Protein AF-A0A9D4RK93-F1 (afdb_monomer_lite)

Structure (mmCIF, N/CA/C/O backbone):
data_AF-A0A9D4RK93-F1
#
_entry.id   AF-A0A9D4RK93-F1
#
loop_
_atom_site.group_PDB
_atom_site.id
_atom_site.type_symbol
_atom_site.label_atom_id
_atom_site.label_alt_id
_atom_site.label_comp_id
_atom_site.label_asym_id
_atom_site.label_entity_id
_atom_site.label_seq_id
_atom_site.pdbx_PDB_ins_code
_atom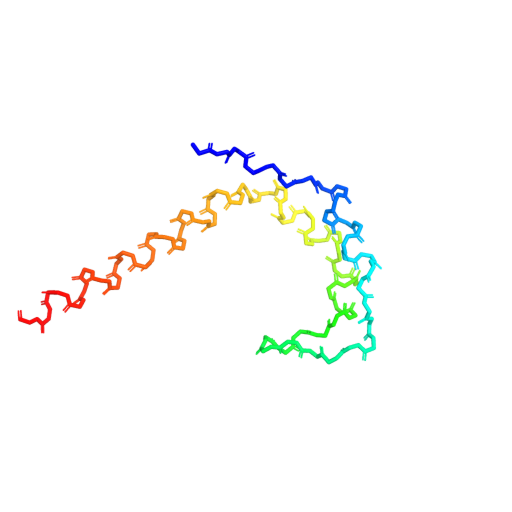_site.Cartn_x
_atom_site.Cartn_y
_atom_site.Cartn_z
_atom_site.occupancy
_atom_site.B_iso_or_equiv
_atom_site.auth_seq_id
_atom_site.auth_comp_id
_atom_site.auth_asym_id
_atom_site.auth_atom_id
_atom_site.pdbx_PDB_model_num
ATOM 1 N N . MET A 1 1 ? -16.590 -12.448 16.459 1.00 44.12 1 MET A N 1
ATOM 2 C CA . MET A 1 1 ? -15.568 -12.283 15.402 1.00 44.12 1 MET A CA 1
ATOM 3 C C . MET A 1 1 ? -14.503 -11.330 15.914 1.00 44.12 1 MET A C 1
ATOM 5 O O . MET A 1 1 ? -14.891 -10.325 16.501 1.00 44.12 1 MET A O 1
ATOM 9 N N . PRO A 1 2 ? -13.205 -11.636 15.756 1.00 47.41 2 PRO A N 1
ATOM 10 C CA . PRO A 1 2 ? -12.154 -10.691 16.112 1.00 47.41 2 PRO A CA 1
ATOM 11 C C . PRO A 1 2 ? -12.301 -9.416 15.275 1.00 47.41 2 PRO A C 1
ATOM 13 O O . PRO A 1 2 ? -12.608 -9.473 14.083 1.00 47.41 2 PRO A O 1
ATOM 16 N N . LYS A 1 3 ? -12.118 -8.265 15.920 1.00 60.03 3 LYS A N 1
ATOM 17 C CA . LYS A 1 3 ? -12.151 -6.959 15.269 1.00 60.03 3 LYS A CA 1
ATOM 18 C C . LYS A 1 3 ? -10.782 -6.749 14.618 1.00 60.03 3 LYS A C 1
ATOM 20 O O . LYS A 1 3 ? -9.790 -6.585 15.319 1.00 60.03 3 LYS A O 1
ATOM 25 N N . ILE A 1 4 ? -10.713 -6.858 13.293 1.00 61.94 4 ILE A N 1
ATOM 26 C CA . ILE A 1 4 ? -9.481 -6.575 12.550 1.00 61.94 4 ILE A CA 1
ATOM 27 C C . ILE A 1 4 ? -9.359 -5.057 12.463 1.00 61.94 4 ILE A C 1
ATOM 29 O O . ILE A 1 4 ? -10.145 -4.409 11.775 1.00 61.94 4 ILE A O 1
ATOM 33 N N . GLU A 1 5 ? -8.394 -4.498 13.183 1.00 67.56 5 GLU A N 1
ATOM 34 C CA . GLU A 1 5 ? -8.045 -3.085 13.087 1.00 67.56 5 GLU A CA 1
ATOM 35 C C . GLU A 1 5 ? -6.848 -2.940 12.146 1.00 67.56 5 GLU A C 1
ATOM 37 O O . GLU A 1 5 ? -5.780 -3.512 12.368 1.00 67.56 5 GLU A O 1
ATOM 42 N N . ILE A 1 6 ? -7.051 -2.214 11.046 1.00 70.56 6 ILE A N 1
ATOM 43 C CA . ILE A 1 6 ? -5.995 -1.915 10.081 1.00 70.56 6 ILE A CA 1
ATOM 44 C C . ILE A 1 6 ? -5.316 -0.626 10.539 1.00 70.56 6 ILE A C 1
ATOM 46 O O . ILE A 1 6 ? 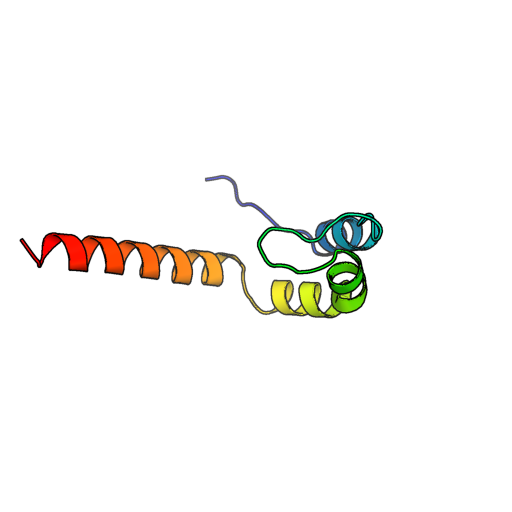-5.862 0.464 10.385 1.00 70.56 6 ILE A O 1
ATOM 50 N N . ASP A 1 7 ? -4.121 -0.749 11.113 1.00 79.81 7 ASP A N 1
ATOM 51 C CA . ASP A 1 7 ? -3.344 0.414 11.533 1.00 79.81 7 ASP A CA 1
ATOM 52 C C . ASP A 1 7 ? -2.702 1.125 10.330 1.00 79.81 7 ASP A C 1
ATOM 54 O O . ASP A 1 7 ? -2.010 0.519 9.503 1.00 79.81 7 ASP A O 1
ATOM 58 N N . ARG A 1 8 ? -2.882 2.451 10.273 1.00 83.38 8 ARG A N 1
ATOM 59 C CA . ARG A 1 8 ? -2.351 3.313 9.208 1.00 83.38 8 ARG A CA 1
ATOM 60 C C . ARG A 1 8 ? -0.829 3.211 9.115 1.00 83.38 8 ARG A C 1
ATOM 62 O O . ARG A 1 8 ? -0.285 3.200 8.011 1.00 83.38 8 ARG A O 1
ATOM 69 N N . LYS A 1 9 ? -0.124 3.117 10.250 1.00 86.06 9 LYS A N 1
ATOM 70 C CA . LYS A 1 9 ? 1.344 2.993 10.245 1.00 86.06 9 LYS A CA 1
ATOM 71 C C . LYS A 1 9 ? 1.770 1.624 9.718 1.00 86.06 9 LYS A C 1
ATOM 73 O O . LYS A 1 9 ? 2.737 1.549 8.961 1.00 86.06 9 LYS A O 1
ATOM 78 N N . GLY A 1 10 ? 1.031 0.569 10.060 1.00 85.31 10 GLY A N 1
ATOM 79 C CA . GLY A 1 10 ? 1.208 -0.772 9.503 1.00 85.31 10 GLY A CA 1
ATOM 80 C C . GLY A 1 10 ? 1.118 -0.791 7.976 1.00 85.31 10 GLY A C 1
ATOM 81 O O . GLY A 1 10 ? 2.051 -1.240 7.310 1.00 85.31 10 GLY A O 1
ATOM 82 N N . VAL A 1 11 ? 0.047 -0.228 7.410 1.00 85.44 11 VAL A N 1
ATOM 83 C CA . VAL A 1 11 ? -0.140 -0.159 5.949 1.00 85.44 11 VAL A CA 1
ATOM 84 C C . VAL A 1 11 ? 0.932 0.705 5.286 1.00 85.44 11 VAL A C 1
ATOM 86 O O . VAL A 1 11 ? 1.512 0.295 4.281 1.00 85.44 11 VAL A O 1
ATOM 89 N N . LEU A 1 12 ? 1.275 1.857 5.874 1.00 89.75 12 LEU A N 1
ATOM 90 C CA . LEU A 1 12 ? 2.347 2.709 5.355 1.00 89.75 12 LEU A CA 1
ATOM 91 C C . LEU A 1 12 ? 3.671 1.945 5.279 1.00 89.75 12 LEU A C 1
ATOM 93 O O . LEU A 1 12 ? 4.356 1.989 4.258 1.00 89.75 12 LEU A O 1
ATOM 97 N N . LYS A 1 13 ? 4.012 1.212 6.343 1.00 89.69 13 LYS A N 1
ATOM 98 C CA . LYS A 1 13 ? 5.234 0.411 6.408 1.00 89.69 13 LYS A CA 1
ATOM 99 C C . LYS A 1 13 ? 5.235 -0.697 5.354 1.00 89.69 13 LYS A C 1
ATOM 101 O O . LYS A 1 13 ? 6.284 -0.959 4.769 1.00 89.69 13 LYS A O 1
ATOM 106 N N . LEU A 1 14 ? 4.095 -1.330 5.078 1.00 89.06 14 LEU A N 1
ATOM 107 C CA . LEU A 1 14 ? 3.984 -2.333 4.013 1.00 89.06 14 LEU A CA 1
ATOM 108 C C . LEU A 1 14 ? 4.250 -1.717 2.634 1.00 89.06 14 LEU A C 1
ATOM 110 O O . LEU A 1 14 ? 5.096 -2.222 1.898 1.00 89.06 14 LEU A O 1
ATOM 114 N N . LEU A 1 15 ? 3.603 -0.591 2.320 1.00 89.88 15 LEU A N 1
ATOM 115 C CA . LEU A 1 15 ? 3.760 0.094 1.032 1.00 89.88 15 LEU A CA 1
ATOM 116 C C . LEU A 1 15 ? 5.181 0.648 0.837 1.00 89.88 15 LEU A C 1
ATOM 118 O O . LEU A 1 15 ? 5.753 0.543 -0.247 1.00 89.88 15 LEU A O 1
ATOM 122 N N . GLN A 1 16 ? 5.804 1.173 1.897 1.00 91.19 16 GLN A N 1
ATOM 123 C CA . GLN A 1 16 ? 7.195 1.637 1.862 1.00 91.19 16 GLN A CA 1
ATOM 124 C C . GLN A 1 16 ? 8.191 0.505 1.574 1.00 91.19 16 GLN A C 1
ATOM 126 O O . GLN A 1 16 ? 9.184 0.722 0.875 1.00 91.19 16 GLN A O 1
ATOM 131 N N . ASN A 1 17 ? 7.921 -0.700 2.077 1.00 92.25 17 ASN A N 1
ATOM 132 C CA . ASN A 1 17 ? 8.794 -1.863 1.918 1.00 92.25 17 ASN A CA 1
ATOM 133 C C . ASN A 1 17 ? 8.503 -2.689 0.655 1.00 92.25 17 ASN A C 1
ATOM 135 O O . ASN A 1 17 ? 9.093 -3.756 0.477 1.00 92.25 17 ASN A O 1
ATOM 139 N N . LEU A 1 18 ? 7.638 -2.207 -0.246 1.00 90.19 18 LEU A N 1
ATOM 140 C CA . LEU A 1 18 ? 7.430 -2.850 -1.540 1.00 90.19 18 LEU A CA 1
ATOM 141 C C . LEU A 1 18 ? 8.737 -2.912 -2.342 1.00 90.19 18 LEU A C 1
ATOM 143 O O . LEU A 1 18 ? 9.458 -1.918 -2.494 1.00 90.19 18 LEU A O 1
ATOM 147 N N . LYS A 1 19 ? 9.007 -4.104 -2.878 1.00 91.69 19 LYS A N 1
ATOM 148 C CA . LYS A 1 19 ? 10.098 -4.379 -3.815 1.00 91.69 19 LYS A CA 1
ATOM 149 C C . LYS A 1 19 ? 9.681 -3.911 -5.208 1.00 91.69 19 LYS A C 1
ATOM 151 O O . LYS A 1 19 ? 8.888 -4.568 -5.879 1.00 91.69 19 LYS A O 1
ATOM 156 N N . VAL A 1 20 ? 10.160 -2.732 -5.594 1.00 90.44 20 VAL A N 1
ATOM 157 C CA . VAL A 1 20 ? 9.740 -2.010 -6.811 1.00 90.44 20 VAL A CA 1
ATOM 158 C C . VAL A 1 20 ? 10.152 -2.699 -8.113 1.00 90.44 20 VAL A C 1
ATOM 160 O O . VAL A 1 20 ? 9.564 -2.441 -9.156 1.00 90.44 20 VAL A O 1
ATOM 163 N N . ASP A 1 21 ? 11.136 -3.590 -8.031 1.00 90.19 21 ASP A N 1
ATOM 164 C CA . ASP A 1 21 ? 11.694 -4.416 -9.102 1.00 90.19 21 ASP A CA 1
ATOM 165 C C . ASP A 1 21 ? 10.853 -5.667 -9.409 1.00 90.19 21 ASP A C 1
ATOM 167 O O . ASP A 1 21 ? 11.136 -6.392 -10.363 1.00 90.19 21 ASP A O 1
ATOM 171 N N . LYS A 1 22 ? 9.820 -5.952 -8.607 1.00 89.75 22 LYS A N 1
ATOM 172 C CA . LYS A 1 22 ? 8.935 -7.096 -8.839 1.00 89.75 22 LYS A CA 1
ATOM 173 C C . LYS A 1 22 ? 7.934 -6.822 -9.959 1.00 89.75 22 LYS A C 1
ATOM 175 O O . LYS A 1 22 ? 7.513 -5.690 -10.191 1.00 89.75 22 LYS A O 1
ATOM 180 N N . ALA A 1 23 ? 7.552 -7.901 -10.641 1.00 86.06 23 ALA A N 1
ATOM 181 C CA . ALA A 1 23 ? 6.520 -7.871 -11.666 1.00 86.06 23 ALA A CA 1
ATOM 182 C C . ALA A 1 23 ? 5.184 -7.378 -11.091 1.00 86.06 23 ALA A C 1
ATOM 184 O O . ALA A 1 23 ? 4.913 -7.525 -9.895 1.00 86.06 23 ALA A O 1
ATOM 185 N N . ALA A 1 24 ? 4.362 -6.798 -11.962 1.00 89.06 24 ALA A N 1
ATOM 186 C CA . ALA A 1 24 ? 2.993 -6.450 -11.618 1.00 89.06 24 ALA A CA 1
ATOM 187 C C . ALA A 1 24 ? 2.171 -7.707 -11.289 1.00 89.06 24 ALA A C 1
ATOM 189 O O . ALA A 1 24 ? 2.463 -8.799 -11.784 1.00 89.06 24 ALA A O 1
ATOM 190 N N . GLY A 1 25 ? 1.147 -7.536 -10.452 1.00 85.44 25 GLY A N 1
ATOM 191 C CA . GLY A 1 25 ? 0.160 -8.577 -10.192 1.00 85.44 25 GLY A CA 1
ATOM 192 C C . GLY A 1 25 ? -0.797 -8.780 -11.376 1.00 85.44 25 GLY A C 1
ATOM 193 O O . GLY A 1 25 ? -0.644 -8.149 -12.424 1.00 85.44 25 GLY A O 1
ATOM 194 N N . PRO A 1 26 ? -1.826 -9.632 -11.216 1.00 89.31 26 PRO A N 1
ATOM 195 C CA . PRO A 1 26 ? -2.882 -9.823 -12.218 1.00 89.31 26 PRO A CA 1
ATOM 196 C C . PRO A 1 26 ? -3.662 -8.542 -12.559 1.00 89.31 26 PRO A C 1
ATOM 198 O O . PRO A 1 26 ? -4.310 -8.469 -13.597 1.00 89.31 26 PRO A O 1
ATOM 201 N N . ASP A 1 27 ? -3.594 -7.537 -11.685 1.00 87.75 27 ASP A N 1
ATOM 202 C CA . ASP A 1 27 ? -4.157 -6.196 -11.855 1.00 87.75 27 ASP A CA 1
ATOM 203 C C . ASP A 1 27 ? -3.279 -5.267 -12.715 1.00 87.75 27 ASP A C 1
ATOM 205 O O . ASP A 1 27 ? -3.664 -4.131 -12.983 1.00 87.75 27 ASP A O 1
ATOM 209 N N . MET A 1 28 ? -2.106 -5.737 -13.156 1.00 89.94 28 MET A N 1
ATOM 210 C CA . MET A 1 28 ? -1.120 -4.993 -13.947 1.00 89.94 28 MET A CA 1
ATOM 211 C C . MET A 1 28 ? -0.550 -3.747 -13.244 1.00 89.94 28 MET A C 1
ATOM 213 O O . MET A 1 28 ? 0.168 -2.956 -13.865 1.00 89.94 28 MET A O 1
ATOM 217 N N . ILE A 1 29 ? -0.778 -3.590 -11.935 1.00 87.56 29 ILE A N 1
ATOM 218 C CA . ILE A 1 29 ? -0.225 -2.481 -11.158 1.00 87.56 29 ILE A CA 1
ATOM 219 C C . ILE A 1 29 ? 1.190 -2.845 -10.707 1.00 87.56 29 ILE A C 1
ATOM 221 O O . ILE A 1 29 ? 1.425 -3.816 -9.986 1.00 87.56 29 ILE A O 1
ATOM 225 N N . ARG A 1 30 ? 2.173 -2.044 -11.132 1.00 90.88 30 ARG A N 1
ATOM 226 C CA . ARG A 1 30 ? 3.565 -2.236 -10.709 1.00 90.88 30 ARG A CA 1
ATOM 227 C C . ARG A 1 30 ? 3.758 -1.791 -9.254 1.00 90.88 30 ARG A C 1
ATOM 229 O O . ARG A 1 30 ? 3.229 -0.746 -8.873 1.00 90.88 30 ARG A O 1
ATOM 236 N N . PRO A 1 31 ? 4.600 -2.478 -8.461 1.00 91.56 31 PRO A N 1
ATOM 237 C CA . PRO A 1 31 ? 4.819 -2.118 -7.058 1.00 91.56 31 PRO A CA 1
ATOM 238 C C . PRO A 1 31 ? 5.360 -0.693 -6.843 1.00 91.56 31 PRO A C 1
ATOM 240 O O . PRO A 1 31 ? 5.075 -0.086 -5.813 1.00 91.56 31 PRO A O 1
ATOM 243 N N . ILE A 1 32 ? 6.097 -0.135 -7.815 1.00 93.12 32 ILE A N 1
ATOM 244 C CA . ILE A 1 32 ? 6.537 1.273 -7.805 1.00 93.12 32 ILE A CA 1
ATOM 245 C C . ILE A 1 32 ? 5.349 2.241 -7.677 1.00 93.12 32 ILE A C 1
ATOM 247 O O . ILE A 1 32 ? 5.402 3.158 -6.865 1.00 93.12 32 ILE A O 1
ATOM 251 N N . VAL A 1 33 ? 4.246 1.974 -8.383 1.00 90.69 33 VAL A N 1
ATOM 252 C CA . VAL A 1 33 ? 3.060 2.843 -8.413 1.00 90.69 33 VAL A CA 1
ATOM 253 C C . VAL A 1 33 ? 2.377 2.855 -7.049 1.00 90.69 33 VAL A C 1
ATOM 255 O O . VAL A 1 33 ? 2.056 3.913 -6.519 1.00 90.69 33 VAL A O 1
ATOM 258 N N . LEU A 1 34 ? 2.219 1.685 -6.424 1.00 90.44 34 LEU A N 1
ATOM 259 C CA . LEU A 1 34 ? 1.651 1.571 -5.075 1.00 90.44 34 LEU A CA 1
ATOM 260 C C . LEU A 1 34 ? 2.526 2.256 -4.017 1.00 90.44 34 LEU A C 1
ATOM 262 O O . LEU A 1 34 ? 2.018 2.799 -3.036 1.00 90.44 34 LEU A O 1
ATOM 266 N N . LYS A 1 35 ? 3.848 2.228 -4.205 1.00 92.00 35 LYS A N 1
ATOM 267 C CA . LYS A 1 35 ? 4.796 2.899 -3.316 1.00 92.00 35 LYS A CA 1
ATOM 268 C C . LYS A 1 35 ? 4.752 4.417 -3.481 1.00 92.00 35 LYS A C 1
ATOM 270 O O . LYS A 1 35 ? 4.875 5.124 -2.481 1.00 92.00 35 LYS A O 1
ATOM 275 N N . GLU A 1 36 ? 4.574 4.917 -4.699 1.00 92.25 36 GLU A N 1
ATOM 276 C CA . GLU A 1 36 ? 4.389 6.344 -4.987 1.00 92.25 36 GLU A CA 1
ATOM 277 C C . GLU A 1 36 ? 3.068 6.853 -4.403 1.00 92.25 36 GLU A C 1
ATOM 279 O O . GLU A 1 36 ? 3.097 7.792 -3.612 1.00 92.25 36 GLU A O 1
ATOM 284 N N . LEU A 1 37 ? 1.961 6.146 -4.659 1.00 91.19 37 LEU A N 1
ATOM 285 C CA . LEU A 1 37 ? 0.602 6.497 -4.215 1.00 91.19 37 LEU A CA 1
ATOM 286 C C . LEU A 1 37 ? 0.290 6.123 -2.756 1.00 91.19 37 LEU A C 1
ATOM 288 O O . LEU A 1 37 ? -0.867 6.031 -2.340 1.00 91.19 37 LEU A O 1
ATOM 292 N N . ARG A 1 38 ? 1.314 5.822 -1.956 1.00 90.38 38 ARG A N 1
ATOM 293 C CA . ARG A 1 38 ? 1.129 5.257 -0.613 1.00 90.38 38 ARG A CA 1
ATOM 294 C C . ARG A 1 38 ? 0.330 6.168 0.318 1.00 90.38 38 ARG A C 1
ATOM 296 O O . ARG A 1 38 ? -0.344 5.658 1.201 1.00 90.38 38 ARG A O 1
ATOM 303 N N . HIS A 1 39 ? 0.423 7.489 0.170 1.00 88.00 39 HIS A N 1
ATOM 304 C CA . HIS A 1 39 ? -0.272 8.424 1.055 1.00 88.00 39 HIS A CA 1
ATOM 305 C C . HIS A 1 39 ? -1.744 8.558 0.655 1.00 88.00 39 HIS A C 1
ATOM 307 O O . HIS A 1 39 ? -2.614 8.483 1.515 1.00 88.00 39 HIS A O 1
ATOM 313 N N . GLU A 1 40 ? -2.020 8.590 -0.643 1.00 85.81 40 GLU A N 1
ATOM 314 C CA . GLU A 1 40 ? -3.354 8.592 -1.235 1.00 85.81 40 GLU A CA 1
ATOM 315 C C . GLU A 1 40 ? -4.112 7.300 -0.897 1.00 85.81 40 GLU A C 1
ATOM 317 O O . GLU A 1 40 ? -5.280 7.341 -0.512 1.00 85.81 40 GLU A O 1
ATOM 322 N N . ILE A 1 41 ? -3.434 6.146 -0.957 1.00 83.12 41 ILE A N 1
ATOM 323 C CA . ILE A 1 41 ? -3.997 4.852 -0.541 1.00 83.12 41 ILE A CA 1
ATOM 324 C C . ILE A 1 41 ? -4.356 4.869 0.951 1.00 83.12 41 ILE A C 1
ATOM 326 O O . ILE A 1 41 ? -5.410 4.362 1.336 1.00 83.12 41 ILE A O 1
ATOM 330 N N . LEU A 1 42 ? -3.507 5.455 1.801 1.00 81.69 42 LEU A N 1
ATOM 331 C CA . LEU A 1 42 ? -3.786 5.566 3.237 1.00 81.69 42 LEU A CA 1
ATOM 332 C C . LEU A 1 42 ? -4.949 6.507 3.530 1.00 81.69 42 LEU A C 1
ATOM 334 O O . LEU A 1 42 ? -5.717 6.250 4.455 1.00 81.69 42 LEU A O 1
ATOM 338 N N . ASP A 1 43 ? -5.083 7.575 2.756 1.00 77.44 43 ASP A N 1
ATOM 339 C CA . ASP A 1 43 ? -6.168 8.530 2.916 1.00 77.44 43 ASP A CA 1
ATOM 340 C C . ASP A 1 43 ? -7.496 7.906 2.460 1.00 77.44 43 ASP A C 1
ATOM 342 O O . ASP A 1 43 ? -8.475 7.966 3.202 1.00 77.44 43 ASP A O 1
ATOM 346 N N . LEU A 1 44 ? -7.516 7.155 1.354 1.00 69.94 44 LEU A N 1
ATOM 347 C CA . LEU A 1 44 ? -8.675 6.347 0.944 1.00 69.94 44 LEU A CA 1
ATOM 348 C C . LEU A 1 44 ? -9.037 5.271 1.975 1.00 69.94 44 LEU A C 1
ATOM 350 O O . LEU A 1 44 ? -10.214 5.087 2.290 1.00 69.94 44 LEU A O 1
ATOM 354 N N . ALA A 1 45 ? -8.044 4.585 2.541 1.00 63.03 45 ALA A N 1
ATOM 355 C CA . ALA A 1 45 ? -8.265 3.599 3.598 1.00 63.03 45 ALA A CA 1
ATOM 356 C C . ALA A 1 45 ? -8.800 4.236 4.893 1.00 63.03 45 ALA A C 1
ATOM 358 O O . ALA A 1 45 ? -9.50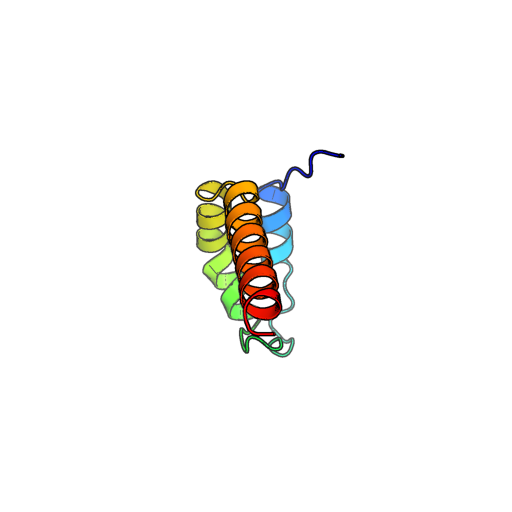3 3.576 5.653 1.00 63.03 45 ALA A O 1
ATOM 359 N N . SER A 1 46 ? -8.494 5.515 5.142 1.00 60.44 46 SER A N 1
ATOM 360 C CA . SER A 1 46 ? -9.027 6.265 6.285 1.00 60.44 46 SER A CA 1
ATOM 361 C C . SER A 1 46 ? -10.442 6.809 6.051 1.00 60.44 46 SER A C 1
ATOM 363 O O . SER A 1 46 ? -11.241 6.856 6.983 1.00 60.44 46 SER A O 1
ATOM 365 N N . VAL A 1 47 ? -10.770 7.191 4.809 1.00 52.81 47 VAL A N 1
ATOM 366 C CA . VAL A 1 47 ? -12.080 7.749 4.422 1.00 52.81 47 VAL A CA 1
ATOM 367 C C . VAL A 1 47 ? -13.122 6.645 4.249 1.00 52.81 47 VAL A C 1
ATOM 369 O O . VAL A 1 47 ? -14.307 6.831 4.538 1.00 52.81 47 VAL A O 1
ATOM 372 N N . THR A 1 48 ? -12.684 5.467 3.818 1.00 51.62 48 THR A N 1
ATOM 373 C CA . THR A 1 48 ? -13.546 4.305 3.648 1.00 51.62 48 THR A CA 1
ATOM 374 C C . THR A 1 48 ? -13.302 3.352 4.796 1.00 51.62 48 THR A C 1
ATOM 376 O O . THR A 1 48 ? -12.361 2.568 4.782 1.00 51.62 48 THR A O 1
ATOM 379 N N . ASP A 1 49 ? -14.189 3.409 5.786 1.00 59.28 49 ASP A N 1
ATOM 380 C CA . ASP A 1 49 ? -14.380 2.343 6.760 1.00 59.28 49 ASP A CA 1
ATOM 381 C C . ASP A 1 49 ? -14.383 1.019 5.976 1.00 59.28 49 ASP A C 1
ATOM 383 O O . ASP A 1 49 ? -15.298 0.762 5.193 1.00 59.28 49 ASP A O 1
ATOM 387 N N . PHE A 1 50 ? -13.300 0.239 6.054 1.00 55.31 50 PHE A N 1
ATOM 388 C C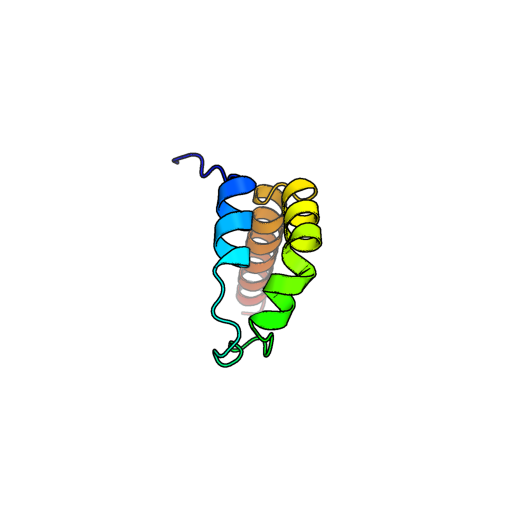A . PHE A 1 50 ? -13.074 -0.931 5.191 1.00 55.31 50 PHE A CA 1
ATOM 389 C C . PHE A 1 50 ? -14.241 -1.934 5.315 1.00 55.31 50 PHE A C 1
ATOM 391 O O . PHE A 1 50 ? -14.571 -2.666 4.381 1.00 55.31 50 PHE A O 1
ATOM 398 N N . SER A 1 51 ? -14.958 -1.867 6.444 1.00 53.81 51 SER A N 1
ATOM 399 C CA . SER A 1 51 ? -16.246 -2.512 6.696 1.00 53.81 51 SER A CA 1
ATOM 400 C C . SER A 1 51 ? -17.341 -2.155 5.674 1.00 53.81 51 SER A C 1
ATOM 402 O O . SER A 1 51 ? -18.090 -3.038 5.262 1.00 53.81 51 SER A O 1
ATOM 404 N N . LYS A 1 52 ? -17.427 -0.904 5.203 1.00 56.56 52 LYS A N 1
ATOM 405 C CA . LYS A 1 52 ? -18.361 -0.455 4.157 1.00 56.56 52 LYS A CA 1
ATOM 406 C C . LYS A 1 52 ? -18.011 -1.042 2.794 1.00 56.56 52 LYS A C 1
ATOM 408 O O . LYS A 1 52 ? -18.922 -1.468 2.090 1.00 56.56 52 LYS A O 1
ATOM 413 N N . ILE A 1 53 ? -16.725 -1.128 2.444 1.00 58.91 53 ILE A N 1
ATOM 414 C CA . ILE A 1 53 ? -16.288 -1.775 1.195 1.00 58.91 53 ILE A CA 1
ATOM 415 C C . ILE A 1 53 ? -16.640 -3.266 1.233 1.00 58.91 53 ILE A C 1
ATOM 417 O O . ILE A 1 53 ? -17.307 -3.761 0.326 1.00 58.91 53 ILE A O 1
ATOM 421 N N . LEU A 1 54 ? -16.301 -3.964 2.324 1.00 56.81 54 LEU A N 1
ATOM 422 C CA . LEU A 1 54 ? -16.661 -5.375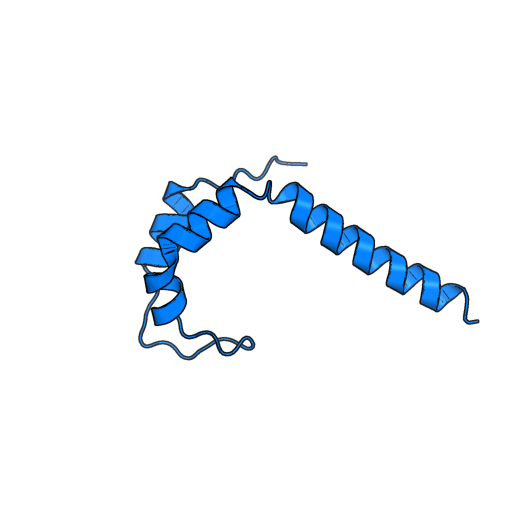 2.515 1.00 56.81 54 LEU A CA 1
ATOM 423 C C . LEU A 1 54 ? -18.184 -5.598 2.507 1.00 56.81 54 LEU A C 1
ATOM 425 O O . LEU A 1 54 ? -18.669 -6.610 1.994 1.00 56.81 54 LEU A O 1
ATOM 429 N N . ARG A 1 55 ? -18.969 -4.644 3.022 1.00 57.47 55 ARG A N 1
ATOM 430 C CA . ARG A 1 55 ? -20.436 -4.691 2.973 1.00 57.47 55 ARG A CA 1
ATOM 431 C C . ARG A 1 55 ? -20.964 -4.527 1.547 1.00 57.47 55 ARG A C 1
ATOM 433 O O . ARG A 1 55 ? -21.832 -5.291 1.142 1.00 57.47 55 ARG A O 1
ATOM 440 N N . LEU A 1 56 ? -20.426 -3.598 0.762 1.00 57.75 56 LEU A N 1
ATOM 441 C CA . LEU A 1 56 ? -20.818 -3.412 -0.642 1.00 57.75 56 LEU A CA 1
ATOM 442 C C . LEU A 1 56 ? -20.452 -4.629 -1.505 1.00 57.75 56 LEU A C 1
ATOM 444 O O . LEU A 1 56 ? -21.260 -5.072 -2.322 1.00 57.75 56 LEU A O 1
ATOM 448 N N . TRP A 1 57 ? -19.282 -5.225 -1.268 1.00 53.69 57 TRP A N 1
ATOM 449 C CA . TRP A 1 57 ? -18.840 -6.431 -1.971 1.00 53.69 57 TRP A CA 1
ATOM 450 C C . TRP A 1 57 ? -19.688 -7.653 -1.594 1.00 53.69 57 TRP A C 1
ATOM 452 O O . TRP A 1 57 ? -20.166 -8.362 -2.474 1.00 53.69 57 TRP A O 1
ATOM 462 N N . SER A 1 58 ? -19.985 -7.859 -0.307 1.00 56.03 58 SER A N 1
ATOM 463 C CA . SER A 1 58 ? -20.868 -8.955 0.132 1.00 56.03 58 SER A CA 1
ATOM 464 C C . SER A 1 58 ? -22.323 -8.788 -0.317 1.00 56.03 58 SER A C 1
ATOM 466 O O . SER A 1 58 ? -22.997 -9.782 -0.579 1.00 56.03 58 SER A O 1
ATOM 468 N N . THR A 1 59 ? -22.811 -7.553 -0.452 1.00 58.25 59 THR A N 1
ATOM 469 C CA . THR A 1 59 ? -24.151 -7.285 -1.001 1.00 58.25 59 THR A CA 1
ATOM 470 C C . THR A 1 59 ? -24.196 -7.588 -2.500 1.00 58.25 59 THR A C 1
ATOM 472 O O . THR A 1 59 ? -25.163 -8.174 -2.976 1.00 58.25 59 THR A O 1
ATOM 475 N N . SER A 1 60 ? -23.124 -7.265 -3.230 1.00 54.81 60 SER A N 1
ATOM 476 C CA . SER A 1 60 ? -23.013 -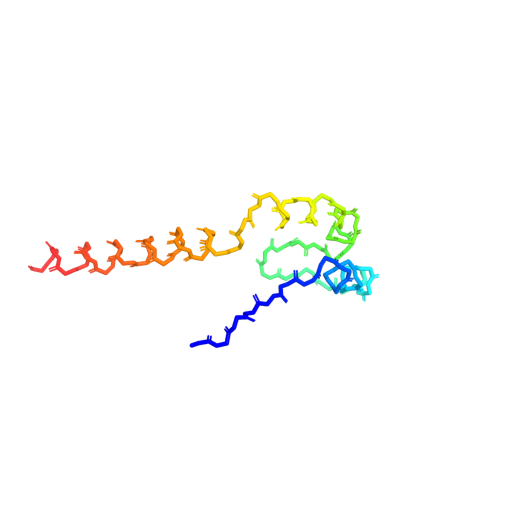7.550 -4.667 1.00 54.81 60 SER A CA 1
ATOM 477 C C . SER A 1 60 ? -22.952 -9.055 -4.955 1.00 54.81 60 SER A C 1
ATOM 479 O O . SER A 1 60 ? -23.624 -9.521 -5.868 1.00 54.81 60 SER A O 1
ATOM 481 N N . ILE A 1 61 ? -22.249 -9.833 -4.122 1.00 55.72 61 ILE A N 1
ATOM 482 C CA . ILE A 1 61 ? -22.186 -11.303 -4.243 1.00 55.72 61 ILE A CA 1
ATOM 483 C C . ILE A 1 61 ? -23.563 -11.953 -4.006 1.00 55.72 61 ILE A C 1
ATOM 485 O O . ILE A 1 61 ? -23.964 -12.839 -4.756 1.00 55.72 61 ILE A O 1
ATOM 489 N N . ARG A 1 62 ? -24.338 -11.486 -3.013 1.00 53.94 62 ARG A N 1
ATOM 490 C CA . ARG A 1 62 ? -25.686 -12.029 -2.734 1.00 53.94 62 ARG A CA 1
ATOM 491 C C . ARG A 1 62 ? -26.702 -11.737 -3.840 1.00 53.94 62 ARG A C 1
ATOM 493 O O . ARG A 1 62 ? -27.627 -12.520 -4.042 1.00 53.94 62 ARG A O 1
ATOM 500 N N . LEU A 1 63 ? -26.558 -10.613 -4.543 1.00 53.78 63 LEU A N 1
ATOM 501 C CA . LEU A 1 63 ? -27.430 -10.271 -5.671 1.00 53.78 63 LEU A CA 1
ATOM 502 C C . LEU A 1 63 ? -27.199 -11.193 -6.877 1.00 53.78 63 LEU A C 1
ATOM 504 O O . LEU A 1 63 ? -28.157 -11.506 -7.583 1.00 53.78 63 LEU A O 1
ATOM 508 N N . ASP A 1 64 ? -25.967 -11.663 -7.082 1.00 53.09 64 ASP A N 1
ATOM 509 C CA . ASP A 1 64 ? -25.642 -12.618 -8.146 1.00 53.09 64 ASP A CA 1
ATOM 510 C C . ASP A 1 64 ? -26.217 -14.014 -7.862 1.00 53.09 64 ASP A C 1
ATOM 512 O O . ASP A 1 64 ? -26.788 -14.646 -8.752 1.00 53.09 64 ASP A O 1
ATOM 516 N N . GLU A 1 65 ? -26.169 -14.472 -6.607 1.00 53.84 65 GLU A N 1
ATOM 517 C CA . GLU A 1 65 ? -26.803 -15.736 -6.201 1.00 53.84 65 GLU A CA 1
ATOM 518 C C . GLU A 1 65 ? -28.336 -15.684 -6.318 1.00 53.84 65 GLU A C 1
ATOM 520 O O . GLU A 1 65 ? -28.955 -16.629 -6.812 1.00 53.84 65 GLU A O 1
ATOM 525 N N . GLY A 1 66 ? -28.961 -14.560 -5.944 1.00 55.34 66 GLY A N 1
ATOM 526 C CA . GLY A 1 66 ? -30.413 -14.374 -6.058 1.00 55.34 66 GLY A CA 1
ATOM 527 C C . GLY A 1 66 ? -30.922 -14.320 -7.505 1.00 55.34 66 GLY A C 1
ATOM 528 O O . GLY A 1 66 ? -31.990 -14.860 -7.807 1.00 55.34 66 GLY A O 1
ATOM 529 N N . LYS A 1 67 ? -30.156 -13.723 -8.428 1.00 54.12 67 LYS A N 1
ATOM 530 C CA . LYS A 1 67 ? -30.484 -13.722 -9.867 1.00 54.12 67 LYS A CA 1
ATOM 531 C C . LYS A 1 67 ? -30.310 -15.097 -10.514 1.00 54.12 67 LYS A C 1
ATOM 533 O O . LYS A 1 67 ? -31.094 -15.466 -11.386 1.00 54.12 67 LYS A O 1
ATOM 538 N N . ARG A 1 68 ? -29.321 -15.878 -10.067 1.00 51.41 68 ARG A N 1
ATOM 539 C CA . ARG A 1 68 ? -29.090 -17.245 -10.561 1.00 51.41 68 ARG A CA 1
ATOM 540 C C . ARG A 1 68 ? -30.220 -18.209 -10.198 1.00 51.41 68 ARG A C 1
ATOM 542 O O . ARG A 1 68 ? -30.558 -19.058 -11.010 1.00 51.41 68 ARG A O 1
ATOM 549 N N . LEU A 1 69 ? -30.814 -18.060 -9.012 1.00 50.78 69 LEU A N 1
ATOM 550 C CA . LEU A 1 69 ? -31.907 -18.919 -8.533 1.00 50.78 69 LEU A CA 1
ATOM 551 C C . LEU A 1 69 ? -33.292 -18.537 -9.083 1.00 50.78 69 LEU A C 1
ATOM 553 O O . LEU A 1 69 ? -34.194 -19.362 -9.055 1.00 50.78 69 LEU A O 1
ATOM 557 N N . SER A 1 70 ? -33.467 -17.310 -9.583 1.00 51.78 70 SER A N 1
ATOM 558 C CA . SER A 1 70 ? -34.722 -16.827 -10.194 1.00 51.78 70 SER A CA 1
ATOM 559 C C . SER A 1 70 ? -34.782 -17.007 -11.717 1.00 51.78 70 SER A C 1
ATOM 561 O O . SER A 1 70 ? -35.765 -16.620 -12.343 1.00 51.78 70 SER A O 1
ATOM 563 N N . SER A 1 71 ? -33.736 -17.594 -12.307 1.00 50.47 71 SER A N 1
ATOM 564 C CA . SER A 1 71 ? -33.640 -17.917 -13.739 1.00 50.47 71 SER A CA 1
ATOM 565 C C . SER A 1 71 ? -33.751 -19.428 -14.016 1.00 50.47 71 SER A C 1
ATOM 567 O O . SER A 1 71 ? -33.336 -19.877 -15.085 1.00 50.47 71 SER A O 1
ATOM 569 N N . ILE A 1 72 ? -34.263 -20.202 -13.048 1.00 46.09 72 ILE A N 1
ATOM 570 C CA . ILE A 1 72 ? -34.598 -21.632 -13.163 1.00 46.09 72 ILE A CA 1
ATOM 571 C C . ILE A 1 72 ? -36.115 -21.778 -13.070 1.00 46.09 72 ILE A C 1
ATOM 573 O O . ILE A 1 72 ? -36.695 -21.142 -12.161 1.00 46.09 72 ILE A O 1
#

Radius of gyration: 16.8 Å; chains: 1; bounding box: 46×30×30 Å

Foldseek 3Di:
DDDDDDDLVNQLVVLCPDPQPDADDVVRDGSVNSNVCVVVVSVVCVVDPVVVVVVVVVVVVVVVVVVVVVVD

Sequence (72 aa):
MPKIEIDRKGVLKLLQNLKVDKAAGPDMIRPIVLKELRHEILDLASVTDFSKILRLWSTSIRLDEGKRLSSI

pLDDT: mean 72.59, std 16.87, range [44.12, 93.12]

Organism: Dreissena polymorpha (NCBI:txid45954)

Secondary structure (DSSP, 8-state):
-------HHHHHHHHHT--TTSPP-TT---HHHHHHTHHHHHHHHHHS-HHHHHHHHHHHHHHHHHHHHTT-